Protein AF-A0A3E0NXL2-F1 (afdb_monomer)

Structure (mmCIF, N/CA/C/O backbone):
data_AF-A0A3E0NXL2-F1
#
_entry.id   AF-A0A3E0NXL2-F1
#
loop_
_atom_site.group_PDB
_atom_site.id
_atom_site.type_symbol
_atom_site.label_atom_id
_atom_site.label_alt_id
_atom_site.label_comp_id
_atom_site.label_asym_id
_atom_site.label_entity_id
_atom_site.label_seq_id
_atom_site.pdbx_PDB_ins_code
_atom_site.Cartn_x
_atom_site.Cartn_y
_atom_site.Cartn_z
_atom_site.occupancy
_atom_site.B_iso_or_equiv
_atom_site.auth_seq_id
_atom_site.auth_comp_id
_atom_site.auth_asym_id
_atom_site.auth_atom_id
_atom_site.pdbx_PDB_model_num
ATOM 1 N N . MET A 1 1 ? 82.720 -27.882 -56.395 1.00 47.16 1 MET A N 1
ATOM 2 C CA . MET A 1 1 ? 82.783 -26.402 -56.400 1.00 47.16 1 MET A CA 1
ATOM 3 C C . MET A 1 1 ? 81.680 -25.943 -57.341 1.00 47.16 1 MET A C 1
ATOM 5 O O . MET A 1 1 ? 81.809 -26.197 -58.524 1.00 47.16 1 MET A O 1
ATOM 9 N N . GLY A 1 2 ? 80.474 -25.608 -56.874 1.00 63.69 2 GLY A N 1
ATOM 10 C CA . GLY A 1 2 ? 80.127 -24.431 -56.056 1.00 63.69 2 GLY A CA 1
ATOM 11 C C . GLY A 1 2 ? 79.761 -23.316 -57.048 1.00 63.69 2 GLY A C 1
ATOM 12 O O . GLY A 1 2 ? 80.607 -22.963 -57.851 1.00 63.69 2 GLY A O 1
ATOM 13 N N . HIS A 1 3 ? 78.539 -22.800 -57.147 1.00 60.59 3 HIS A N 1
ATOM 14 C CA . HIS A 1 3 ? 77.676 -22.275 -56.093 1.00 60.59 3 HIS A CA 1
ATOM 15 C C . HIS A 1 3 ? 76.243 -22.136 -56.659 1.00 60.59 3 HIS A C 1
ATOM 17 O O . HIS A 1 3 ? 76.085 -21.779 -57.826 1.00 60.59 3 HIS A O 1
ATOM 23 N N . VAL A 1 4 ? 75.213 -22.423 -55.860 1.00 69.88 4 VAL A N 1
ATOM 24 C CA . VAL A 1 4 ? 73.806 -22.137 -56.197 1.00 69.88 4 VAL A CA 1
ATOM 25 C C . VAL A 1 4 ? 73.478 -20.767 -55.596 1.00 69.88 4 VAL A C 1
ATOM 27 O O . VAL A 1 4 ? 73.755 -20.585 -54.411 1.00 69.88 4 VAL A O 1
ATOM 30 N N . PRO A 1 5 ? 72.928 -19.797 -56.347 1.00 65.06 5 PRO A N 1
ATOM 31 C CA . PRO A 1 5 ? 72.492 -18.542 -55.752 1.00 65.06 5 PRO A CA 1
ATOM 32 C C . PRO A 1 5 ? 71.199 -18.769 -54.961 1.00 65.06 5 PRO A C 1
ATOM 34 O O . PRO A 1 5 ? 70.182 -19.191 -55.512 1.00 65.06 5 PRO A O 1
ATOM 37 N N . GLU A 1 6 ? 71.241 -18.489 -53.662 1.00 67.69 6 GLU A N 1
ATOM 38 C CA . GLU A 1 6 ? 70.044 -18.455 -52.826 1.00 67.69 6 GLU A CA 1
ATOM 39 C C . GLU A 1 6 ? 69.232 -17.189 -53.114 1.00 67.69 6 GLU A C 1
ATOM 41 O O . GLU A 1 6 ? 69.779 -16.092 -53.242 1.00 67.69 6 GLU A O 1
ATOM 46 N N . VAL A 1 7 ? 67.910 -17.336 -53.217 1.00 64.38 7 VAL A N 1
ATOM 47 C CA . VAL A 1 7 ? 66.980 -16.213 -53.363 1.00 64.38 7 VAL A CA 1
ATOM 48 C C . VAL A 1 7 ? 66.579 -15.739 -51.963 1.00 64.38 7 VAL A C 1
ATOM 50 O O . VAL A 1 7 ? 65.869 -16.472 -51.270 1.00 64.38 7 VAL A O 1
ATOM 53 N N . PRO A 1 8 ? 66.956 -14.524 -51.522 1.00 57.56 8 PRO A N 1
ATOM 54 C CA . PRO A 1 8 ? 66.453 -13.993 -50.267 1.00 57.56 8 PRO A CA 1
ATOM 55 C C . PRO A 1 8 ? 65.019 -13.504 -50.473 1.00 57.56 8 PRO A C 1
ATOM 57 O O . PRO A 1 8 ? 64.774 -12.394 -50.942 1.00 57.56 8 PRO A O 1
ATOM 60 N N . MET A 1 9 ? 64.047 -14.327 -50.093 1.00 60.84 9 MET A N 1
ATOM 61 C CA . MET A 1 9 ? 62.665 -13.882 -49.954 1.00 60.84 9 MET A CA 1
ATOM 62 C C . MET A 1 9 ? 62.477 -13.309 -48.541 1.00 60.84 9 MET A C 1
ATOM 64 O O . MET A 1 9 ? 61.867 -13.929 -47.673 1.00 60.84 9 MET A O 1
ATOM 68 N N . THR A 1 10 ? 63.026 -12.120 -48.270 1.00 57.41 10 THR A N 1
ATOM 69 C CA . THR A 1 10 ? 62.723 -11.400 -47.023 1.00 57.41 10 THR A CA 1
ATOM 70 C C . THR A 1 10 ? 61.358 -10.738 -47.160 1.00 57.41 10 THR A C 1
ATOM 72 O O . THR A 1 10 ? 61.204 -9.543 -47.411 1.00 57.41 10 THR A O 1
ATOM 75 N N . LEU A 1 11 ? 60.313 -11.549 -47.006 1.00 60.66 11 LEU A N 1
ATOM 76 C CA . LEU A 1 11 ? 58.952 -11.058 -46.901 1.00 60.66 11 LEU A CA 1
ATOM 77 C C . LEU A 1 11 ? 58.794 -10.430 -45.516 1.00 60.66 11 LEU A C 1
ATOM 79 O O . LEU A 1 11 ? 58.300 -11.051 -44.577 1.00 60.66 11 LEU A O 1
ATOM 83 N N . ASN A 1 12 ? 59.252 -9.187 -45.385 1.00 63.78 12 ASN A N 1
ATOM 84 C CA . ASN A 1 12 ? 59.063 -8.379 -44.193 1.00 63.78 12 ASN A CA 1
ATOM 85 C C . ASN A 1 12 ? 57.579 -7.988 -44.125 1.00 63.78 12 ASN A C 1
ATOM 87 O O . ASN A 1 12 ? 57.174 -6.869 -44.450 1.00 63.78 12 ASN A O 1
ATOM 91 N N . ARG A 1 13 ? 56.734 -8.965 -43.781 1.00 63.28 13 ARG A N 1
ATOM 92 C CA . ARG A 1 13 ? 55.317 -8.775 -43.497 1.00 63.28 13 ARG A CA 1
ATOM 93 C C . ARG A 1 13 ? 55.260 -7.907 -42.261 1.00 63.28 13 ARG A C 1
ATOM 95 O O . ARG A 1 13 ? 55.391 -8.438 -41.172 1.00 63.28 13 ARG A O 1
ATOM 102 N N . ARG A 1 14 ? 55.149 -6.589 -42.462 1.00 70.69 14 ARG A N 1
ATOM 103 C CA . ARG A 1 14 ? 55.174 -5.542 -41.431 1.00 70.69 14 ARG A CA 1
ATOM 104 C C . ARG A 1 14 ? 54.299 -5.975 -40.244 1.00 70.69 14 ARG A C 1
ATOM 106 O O . ARG A 1 14 ? 53.088 -5.743 -40.290 1.00 70.69 14 ARG A O 1
ATOM 113 N N . PRO A 1 15 ? 54.873 -6.601 -39.198 1.00 73.19 15 PRO A N 1
ATOM 114 C CA . PRO A 1 15 ? 54.081 -7.203 -38.125 1.00 73.19 15 PRO A CA 1
ATOM 115 C C . PRO A 1 15 ? 53.366 -6.104 -37.337 1.00 73.19 15 PRO A C 1
ATOM 117 O O . PRO A 1 15 ? 52.288 -6.311 -36.795 1.00 73.19 15 PRO A O 1
ATOM 120 N N . THR A 1 16 ? 53.919 -4.893 -37.392 1.00 79.56 16 THR A N 1
ATOM 121 C CA . THR A 1 16 ? 53.350 -3.648 -36.893 1.00 79.56 16 THR A CA 1
ATOM 122 C C . THR A 1 16 ? 51.996 -3.320 -37.519 1.00 79.56 16 THR A C 1
ATOM 124 O O . THR A 1 16 ? 51.101 -2.899 -36.803 1.00 79.56 16 THR A O 1
ATOM 127 N N . VAL A 1 17 ? 51.798 -3.533 -38.826 1.00 85.25 17 VAL A N 1
ATOM 128 C CA . VAL A 1 17 ? 50.508 -3.227 -39.475 1.00 85.25 17 VAL A CA 1
ATOM 129 C C . VAL A 1 17 ? 49.441 -4.218 -39.018 1.00 85.25 17 VAL A C 1
ATOM 131 O O . VAL A 1 17 ? 48.330 -3.812 -38.702 1.00 85.25 17 VAL A O 1
ATOM 134 N N . LEU A 1 18 ? 49.791 -5.503 -38.910 1.00 86.44 18 LEU A N 1
ATOM 135 C CA . LEU A 1 18 ? 48.882 -6.521 -38.378 1.00 86.44 18 LEU A CA 1
ATOM 136 C C . LEU A 1 18 ? 48.540 -6.257 -36.907 1.00 86.44 18 LEU A C 1
ATOM 138 O O . LEU A 1 18 ? 47.372 -6.324 -36.540 1.00 86.44 18 LEU A O 1
ATOM 142 N N . LEU A 1 19 ? 49.526 -5.881 -36.087 1.00 88.19 19 LEU A N 1
ATOM 143 C CA . LEU A 1 19 ? 49.298 -5.491 -34.694 1.00 88.19 19 LEU A CA 1
ATOM 144 C C . LEU A 1 19 ? 48.380 -4.273 -34.573 1.00 88.19 19 LEU A C 1
ATOM 146 O O . LEU A 1 19 ? 47.485 -4.279 -33.736 1.00 88.19 19 LEU A O 1
ATOM 150 N N . LEU A 1 20 ? 48.556 -3.256 -35.420 1.00 91.69 20 LEU A N 1
ATOM 151 C CA . LEU A 1 20 ? 47.693 -2.073 -35.427 1.00 91.69 20 LEU A CA 1
ATOM 152 C C . LEU A 1 20 ? 46.258 -2.407 -35.852 1.00 91.69 20 LEU A C 1
ATOM 154 O O . LEU A 1 20 ? 45.316 -1.898 -35.252 1.00 91.69 20 LEU A O 1
ATOM 158 N N . VAL A 1 21 ? 46.077 -3.289 -36.838 1.00 92.31 21 VAL A N 1
ATOM 159 C CA . VAL A 1 21 ? 44.746 -3.754 -37.264 1.00 92.31 21 VAL A CA 1
ATOM 160 C C . VAL A 1 21 ? 44.062 -4.555 -36.155 1.00 92.31 21 VAL A C 1
ATOM 162 O O . VAL A 1 21 ? 42.888 -4.325 -35.874 1.00 92.31 21 VAL A O 1
ATOM 165 N N . ILE A 1 22 ? 44.788 -5.454 -35.484 1.00 91.88 22 ILE A N 1
ATOM 166 C CA . ILE A 1 22 ? 44.262 -6.226 -34.347 1.00 91.88 22 ILE A CA 1
ATOM 167 C C . ILE A 1 22 ? 43.894 -5.288 -33.193 1.00 91.88 22 ILE A C 1
ATOM 169 O O . ILE A 1 22 ? 42.802 -5.402 -32.645 1.00 91.88 22 ILE A O 1
ATOM 173 N N . LEU A 1 23 ? 44.759 -4.326 -32.861 1.00 92.88 23 LEU A N 1
ATOM 174 C CA . LEU A 1 23 ? 44.492 -3.330 -31.824 1.00 92.88 23 LEU A CA 1
ATOM 175 C C . LEU A 1 23 ? 43.229 -2.520 -32.141 1.00 92.88 23 LEU A C 1
ATOM 177 O O . LEU A 1 23 ? 42.378 -2.344 -31.274 1.00 92.88 23 LEU A O 1
ATOM 181 N N . PHE A 1 24 ? 43.072 -2.077 -33.389 1.00 93.88 24 PHE A N 1
ATOM 182 C CA . PHE A 1 24 ? 41.886 -1.347 -33.828 1.00 93.88 24 PHE A CA 1
ATOM 183 C C . PHE A 1 24 ? 40.610 -2.195 -33.734 1.00 93.88 24 PHE A C 1
ATOM 185 O O . PHE A 1 24 ? 39.585 -1.700 -33.273 1.00 93.88 24 PHE A O 1
ATOM 192 N N . LEU A 1 25 ? 40.669 -3.480 -34.103 1.00 92.81 25 LEU A N 1
ATOM 193 C CA . LEU A 1 25 ? 39.542 -4.408 -33.963 1.00 92.81 25 LEU A CA 1
ATOM 194 C C . LEU A 1 25 ? 39.161 -4.647 -32.499 1.00 92.81 25 LEU A C 1
ATOM 196 O O . LEU A 1 25 ? 37.975 -4.656 -32.181 1.00 92.81 25 LEU A O 1
ATOM 200 N N . VAL A 1 26 ? 40.142 -4.802 -31.607 1.00 91.44 26 VAL A N 1
ATOM 201 C CA . VAL A 1 26 ? 39.908 -4.975 -30.163 1.00 91.44 26 VAL A CA 1
ATOM 202 C C . VAL A 1 26 ? 39.260 -3.727 -29.568 1.00 91.44 26 VAL A C 1
ATOM 204 O O . VAL A 1 26 ? 38.278 -3.834 -28.838 1.00 91.44 26 VAL A O 1
ATOM 207 N N . ILE A 1 27 ? 39.767 -2.544 -29.923 1.00 90.19 27 ILE A N 1
ATOM 208 C CA . ILE A 1 27 ? 39.190 -1.267 -29.496 1.00 90.19 27 ILE A CA 1
ATOM 209 C C . ILE A 1 27 ? 37.759 -1.137 -30.034 1.00 90.19 27 ILE A C 1
ATOM 211 O O . ILE A 1 27 ? 36.841 -0.888 -29.260 1.00 90.19 27 ILE A O 1
ATOM 215 N N . GLY A 1 28 ? 37.540 -1.375 -31.330 1.00 89.25 28 GLY A N 1
ATOM 216 C CA . GLY A 1 28 ? 36.212 -1.334 -31.944 1.00 89.25 28 GLY A CA 1
ATOM 217 C C . GLY A 1 28 ? 35.220 -2.286 -31.274 1.00 89.25 28 GLY A C 1
ATOM 218 O O . GLY A 1 28 ? 34.112 -1.876 -30.939 1.00 89.25 28 GLY A O 1
ATOM 219 N N . ALA A 1 29 ? 35.628 -3.527 -30.997 1.00 83.50 29 ALA A N 1
ATOM 220 C CA . ALA A 1 29 ? 34.808 -4.503 -30.284 1.00 83.50 29 ALA A CA 1
ATOM 221 C C . ALA A 1 29 ? 34.465 -4.044 -28.855 1.00 83.50 29 ALA A C 1
ATOM 223 O O . ALA A 1 29 ? 33.309 -4.151 -28.449 1.00 83.50 29 ALA A O 1
ATOM 224 N N . ALA A 1 30 ? 35.427 -3.469 -28.124 1.00 80.12 30 ALA A N 1
ATOM 225 C CA . ALA A 1 30 ? 35.200 -2.914 -26.789 1.00 80.12 30 ALA A CA 1
ATOM 226 C C . ALA A 1 30 ? 34.209 -1.731 -26.807 1.00 80.12 30 ALA A C 1
ATOM 228 O O . ALA A 1 30 ? 33.322 -1.636 -25.956 1.00 80.12 30 ALA A O 1
ATOM 229 N N . PHE A 1 31 ? 34.297 -0.855 -27.812 1.00 80.56 31 PHE A N 1
ATOM 230 C CA . PHE A 1 31 ? 33.320 0.220 -28.006 1.00 80.56 31 PHE A CA 1
ATOM 231 C C . PHE A 1 31 ? 31.924 -0.328 -28.336 1.00 80.56 31 PHE A C 1
ATOM 233 O O . PHE A 1 31 ? 30.940 0.159 -27.783 1.00 80.56 31 PHE A O 1
ATOM 240 N N . LEU A 1 32 ? 31.821 -1.372 -29.167 1.00 72.06 32 LEU A N 1
ATOM 241 C CA . LEU A 1 32 ? 30.544 -2.027 -29.475 1.00 72.06 32 LEU A CA 1
ATOM 242 C C . LEU A 1 32 ? 29.899 -2.658 -28.231 1.00 72.06 32 LEU A C 1
ATOM 244 O O . LEU A 1 32 ? 28.684 -2.562 -28.072 1.00 72.06 32 LEU A O 1
ATOM 248 N N . THR A 1 33 ? 30.686 -3.244 -27.322 1.00 68.62 33 THR A N 1
ATOM 249 C CA . THR A 1 33 ? 30.165 -3.771 -26.047 1.00 68.62 33 THR A CA 1
ATOM 250 C C . THR A 1 33 ? 29.663 -2.671 -25.110 1.00 68.62 33 THR A C 1
ATOM 252 O O . THR A 1 33 ? 28.707 -2.886 -24.368 1.00 68.62 33 THR A O 1
ATOM 255 N N . GLN A 1 34 ? 30.245 -1.471 -25.190 1.00 65.50 34 GLN A N 1
ATOM 256 C CA . GLN A 1 34 ? 29.893 -0.330 -24.343 1.00 65.50 34 GLN A CA 1
ATOM 257 C C . GLN A 1 34 ? 28.610 0.394 -24.791 1.00 65.50 34 GLN A C 1
ATOM 259 O O . GLN A 1 34 ? 28.043 1.155 -24.015 1.00 65.50 34 GLN A O 1
ATOM 264 N N . LEU A 1 35 ? 28.115 0.162 -26.014 1.00 58.91 35 LEU A N 1
ATOM 265 C CA . LEU A 1 35 ? 26.841 0.731 -26.491 1.00 58.91 35 LEU A CA 1
ATOM 266 C C . LEU A 1 35 ? 25.603 -0.033 -25.980 1.00 58.91 35 LEU A C 1
ATOM 268 O O . LEU A 1 35 ? 24.479 0.451 -26.111 1.00 58.91 35 LEU A O 1
ATOM 272 N N . ILE A 1 36 ? 25.791 -1.220 -25.401 1.00 57.97 36 ILE A N 1
ATOM 273 C CA . ILE A 1 36 ? 24.701 -2.122 -25.014 1.00 57.97 36 ILE A CA 1
ATOM 274 C C . ILE A 1 36 ? 24.043 -1.794 -23.650 1.00 57.97 36 ILE A C 1
ATOM 276 O O . ILE A 1 36 ? 22.834 -2.020 -23.539 1.00 57.97 36 ILE A O 1
ATOM 280 N N . PRO A 1 37 ? 24.685 -1.199 -22.618 1.00 64.31 37 PRO A N 1
ATOM 281 C CA . PRO A 1 37 ? 24.061 -1.058 -21.305 1.00 64.31 37 PRO A CA 1
ATOM 282 C C . PRO A 1 37 ? 23.166 0.188 -21.195 1.00 64.31 37 PRO A C 1
ATOM 284 O O . PRO A 1 37 ? 22.990 0.719 -20.107 1.00 64.31 37 PRO A O 1
ATOM 287 N N . TYR A 1 38 ? 22.583 0.680 -22.293 1.00 54.34 38 TYR A N 1
ATOM 288 C CA . TYR A 1 38 ? 21.679 1.838 -22.234 1.00 54.34 38 TYR A CA 1
ATOM 289 C C . TYR A 1 38 ? 20.200 1.466 -22.099 1.00 54.34 38 TYR A C 1
ATOM 291 O O . TYR A 1 38 ? 19.372 2.329 -21.825 1.00 54.34 38 TYR A O 1
ATOM 299 N N . ARG A 1 39 ? 19.840 0.188 -22.284 1.00 54.12 39 ARG A N 1
ATOM 300 C CA . ARG A 1 39 ? 18.428 -0.234 -22.246 1.00 54.12 39 ARG A CA 1
ATOM 301 C C . ARG A 1 39 ? 17.989 -0.911 -20.953 1.00 54.12 39 ARG A C 1
ATOM 303 O O . ARG A 1 39 ? 16.800 -0.914 -20.677 1.00 54.12 39 ARG A O 1
ATOM 310 N N . GLN A 1 40 ? 18.909 -1.422 -20.136 1.00 52.72 40 GLN A N 1
ATOM 311 C CA . GLN A 1 40 ? 18.534 -2.134 -18.904 1.00 52.72 40 GLN A CA 1
ATOM 312 C C . GLN A 1 40 ? 18.255 -1.212 -17.705 1.00 52.72 40 GLN A C 1
ATOM 314 O O . GLN A 1 40 ? 17.678 -1.655 -16.722 1.00 52.72 40 GLN A O 1
ATOM 319 N N . ILE A 1 41 ? 18.599 0.076 -17.789 1.00 53.06 41 ILE A N 1
ATOM 320 C CA . ILE A 1 41 ? 18.397 1.033 -16.686 1.00 53.06 41 ILE A CA 1
ATOM 321 C C . ILE A 1 41 ? 16.981 1.642 -16.698 1.00 53.06 41 ILE A C 1
ATOM 323 O O . ILE A 1 41 ? 16.484 2.063 -15.661 1.00 53.06 41 ILE A O 1
ATOM 327 N N . ILE A 1 42 ? 16.284 1.639 -17.841 1.00 54.91 42 ILE A N 1
ATOM 328 C CA . ILE A 1 42 ? 14.950 2.259 -17.958 1.00 54.91 42 ILE A CA 1
ATOM 329 C C . ILE A 1 42 ? 13.831 1.308 -17.496 1.00 54.91 42 ILE A C 1
ATOM 331 O O . ILE A 1 42 ? 12.825 1.761 -16.955 1.00 54.91 42 ILE A O 1
ATOM 335 N N . GLU A 1 43 ? 14.017 -0.008 -17.632 1.00 53.25 43 GLU A N 1
ATOM 336 C CA . GLU A 1 43 ? 13.036 -1.008 -17.180 1.00 53.25 43 GLU A CA 1
ATOM 337 C C . GLU A 1 43 ? 13.044 -1.205 -15.647 1.00 53.25 43 GLU A C 1
ATOM 339 O O . GLU A 1 43 ? 12.058 -1.672 -15.081 1.00 53.25 43 GLU A O 1
ATOM 344 N N . SER A 1 44 ? 14.129 -0.815 -14.960 1.00 53.38 44 SER A N 1
ATOM 345 C CA . SER A 1 44 ? 14.257 -0.970 -13.502 1.00 53.38 44 SER A CA 1
ATOM 346 C C . SER A 1 44 ? 13.465 0.073 -12.710 1.00 53.38 44 SER A C 1
ATOM 348 O O . SER A 1 44 ? 13.069 -0.201 -11.582 1.00 53.38 44 SER A O 1
ATOM 350 N N . ASN A 1 45 ? 13.195 1.249 -13.284 1.00 59.66 45 ASN A N 1
ATOM 351 C CA . ASN A 1 45 ? 12.525 2.328 -12.552 1.00 59.66 45 ASN A CA 1
ATOM 352 C C . ASN A 1 45 ? 11.036 2.057 -12.343 1.00 59.66 45 ASN A C 1
ATOM 354 O O . ASN A 1 45 ? 10.506 2.408 -11.302 1.00 59.66 45 ASN A O 1
ATOM 358 N N . ARG A 1 46 ? 10.366 1.380 -13.283 1.00 61.28 46 ARG A N 1
ATOM 359 C CA . ARG A 1 46 ? 8.929 1.090 -13.149 1.00 61.28 46 ARG A CA 1
ATOM 360 C C . ARG A 1 46 ? 8.620 0.112 -12.023 1.00 61.28 46 ARG A C 1
ATOM 362 O O . ARG A 1 46 ? 7.581 0.234 -11.392 1.00 61.28 46 ARG A O 1
ATOM 369 N N . GLN A 1 47 ? 9.501 -0.860 -11.791 1.00 63.66 47 GLN A N 1
ATOM 370 C CA . GLN A 1 47 ? 9.319 -1.826 -10.705 1.00 63.66 47 GLN A CA 1
ATOM 371 C C . GLN A 1 47 ? 9.566 -1.172 -9.346 1.00 63.66 47 GLN A C 1
ATOM 373 O O . GLN A 1 47 ? 8.833 -1.444 -8.404 1.00 63.66 47 GLN A O 1
ATOM 378 N N . VAL A 1 48 ? 10.552 -0.273 -9.269 1.00 74.88 48 VAL A N 1
ATOM 379 C CA . VAL A 1 48 ? 10.828 0.510 -8.059 1.00 74.88 48 VAL A CA 1
ATOM 380 C C . VAL A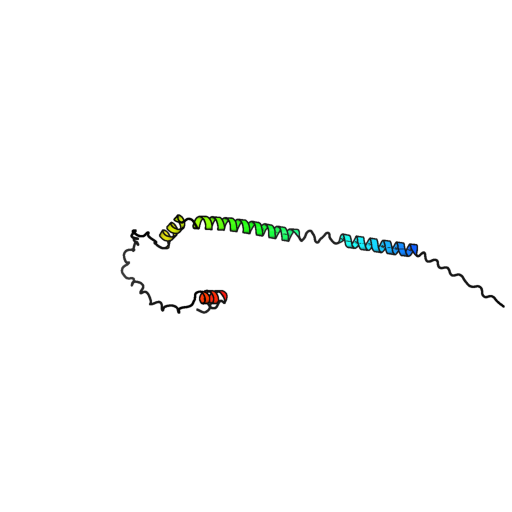 1 48 ? 9.687 1.487 -7.775 1.00 74.88 48 VAL A C 1
ATOM 382 O O . VAL A 1 48 ? 9.163 1.488 -6.674 1.00 74.88 48 VAL A O 1
ATOM 385 N N . GLU A 1 49 ? 9.228 2.236 -8.778 1.00 75.81 49 GLU A N 1
ATOM 386 C CA . GLU A 1 49 ? 8.130 3.201 -8.636 1.00 75.81 49 GLU A CA 1
ATOM 387 C C . GLU A 1 49 ? 6.808 2.518 -8.244 1.00 75.81 49 GLU A C 1
ATOM 389 O O . GLU A 1 49 ? 6.084 3.015 -7.385 1.00 75.81 49 GLU A O 1
ATOM 394 N N . ALA A 1 50 ? 6.505 1.348 -8.819 1.00 78.25 50 ALA A N 1
ATOM 395 C CA . ALA A 1 50 ? 5.331 0.566 -8.434 1.00 78.25 50 ALA A CA 1
ATOM 396 C C . ALA A 1 50 ? 5.430 0.036 -6.992 1.00 78.25 50 ALA A C 1
ATOM 398 O O . ALA A 1 50 ? 4.457 0.129 -6.249 1.00 78.25 50 ALA A O 1
ATOM 399 N N . ALA A 1 51 ? 6.597 -0.476 -6.588 1.00 79.81 51 ALA A N 1
ATOM 400 C CA . ALA A 1 51 ? 6.815 -0.979 -5.233 1.00 79.81 51 ALA A CA 1
ATOM 401 C C . ALA A 1 51 ? 6.790 0.142 -4.179 1.00 79.81 51 ALA A C 1
ATOM 403 O O . ALA A 1 51 ? 6.256 -0.048 -3.091 1.00 79.81 51 ALA A O 1
ATOM 404 N N . GLU A 1 52 ? 7.327 1.322 -4.498 1.00 86.19 52 GLU A N 1
ATOM 405 C CA . GLU A 1 52 ? 7.262 2.505 -3.632 1.00 86.19 52 GLU A CA 1
ATOM 406 C C . GLU A 1 52 ? 5.822 3.010 -3.470 1.00 86.19 52 GLU A C 1
ATOM 408 O O . GLU A 1 52 ? 5.413 3.356 -2.362 1.00 86.19 52 GLU A O 1
ATOM 413 N N . ALA A 1 53 ? 5.031 3.012 -4.549 1.00 88.81 53 ALA 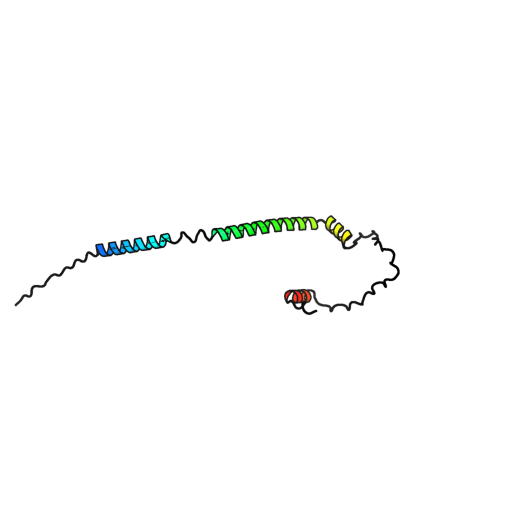A N 1
ATOM 414 C CA . ALA A 1 53 ? 3.619 3.383 -4.491 1.00 88.81 53 ALA A CA 1
ATOM 415 C C . ALA A 1 53 ? 2.793 2.397 -3.646 1.00 88.81 53 ALA A C 1
ATOM 417 O O . ALA A 1 53 ? 1.929 2.820 -2.877 1.00 88.81 53 ALA A O 1
ATOM 418 N N . GLU A 1 54 ? 3.069 1.097 -3.766 1.00 87.94 54 GLU A N 1
ATOM 419 C CA . GLU A 1 54 ? 2.428 0.057 -2.956 1.00 87.94 54 GLU A CA 1
ATOM 420 C C . GLU A 1 54 ? 2.804 0.193 -1.475 1.00 87.94 54 GLU A C 1
ATOM 422 O O . GLU A 1 54 ? 1.923 0.184 -0.618 1.00 87.94 54 GLU A O 1
ATOM 427 N N . LEU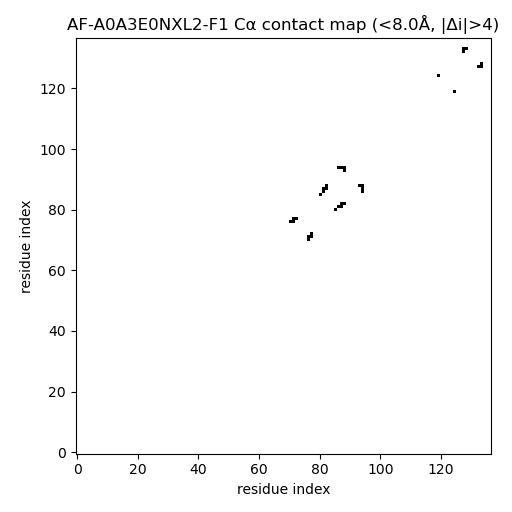 A 1 55 ? 4.084 0.419 -1.170 1.00 91.31 55 LEU A N 1
ATOM 428 C CA . LEU A 1 55 ? 4.547 0.649 0.198 1.00 91.31 55 LEU A CA 1
ATOM 429 C C . LEU A 1 55 ? 3.855 1.860 0.836 1.00 91.31 55 LEU A C 1
ATOM 431 O O . LEU A 1 55 ? 3.338 1.750 1.943 1.00 91.31 55 LEU A O 1
ATOM 435 N N . ALA A 1 56 ? 3.787 2.986 0.123 1.00 93.44 56 ALA A N 1
A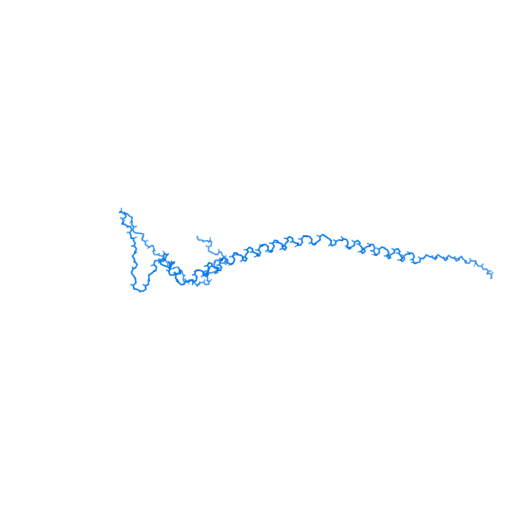TOM 436 C CA . ALA A 1 56 ? 3.136 4.194 0.625 1.00 93.44 56 ALA A CA 1
ATOM 437 C C . ALA A 1 56 ? 1.634 3.983 0.894 1.00 93.44 56 ALA A C 1
ATOM 439 O O . ALA A 1 56 ? 1.100 4.510 1.870 1.00 93.44 56 ALA A O 1
ATOM 440 N N . ALA A 1 57 ? 0.949 3.205 0.049 1.00 94.12 57 ALA A N 1
ATOM 441 C CA . ALA A 1 57 ? -0.453 2.859 0.263 1.00 94.12 57 ALA A CA 1
ATOM 442 C C . ALA A 1 57 ? -0.641 1.984 1.514 1.00 94.12 57 ALA A C 1
ATOM 444 O O . ALA A 1 57 ? -1.527 2.258 2.323 1.00 94.12 57 ALA A O 1
ATOM 445 N N . LEU A 1 58 ? 0.216 0.975 1.697 1.00 93.25 58 LEU A N 1
ATOM 446 C CA . LEU A 1 58 ? 0.177 0.086 2.860 1.00 93.25 58 LEU A CA 1
ATOM 447 C C . LEU A 1 58 ? 0.509 0.819 4.165 1.00 93.25 58 LEU A C 1
ATOM 449 O O . LEU A 1 58 ? -0.124 0.562 5.185 1.00 93.25 58 LEU A O 1
ATOM 453 N N . GLU A 1 59 ? 1.485 1.727 4.155 1.00 93.94 59 GLU A N 1
ATOM 454 C CA . GLU A 1 59 ? 1.836 2.536 5.329 1.00 93.94 59 GLU A CA 1
ATOM 455 C C . GLU A 1 59 ? 0.673 3.432 5.769 1.00 93.94 59 GLU A C 1
ATOM 457 O O . GLU A 1 59 ? 0.398 3.551 6.964 1.00 93.94 59 GLU A O 1
ATOM 462 N N . GLU A 1 60 ? -0.046 4.022 4.813 1.00 94.75 60 GLU A N 1
ATOM 463 C CA . GLU A 1 60 ? -1.221 4.840 5.108 1.00 94.75 60 GLU A CA 1
ATOM 464 C C . GLU A 1 60 ? -2.376 4.005 5.676 1.00 94.75 60 GLU A C 1
ATOM 466 O O . GLU A 1 60 ? -2.997 4.408 6.659 1.00 94.75 60 GLU A O 1
ATOM 471 N N . GLU A 1 61 ? -2.642 2.826 5.109 1.00 93.31 61 GLU A N 1
ATOM 472 C CA . GLU A 1 61 ? -3.652 1.903 5.638 1.00 93.31 61 GLU A CA 1
ATOM 473 C C . GLU A 1 61 ? -3.311 1.458 7.064 1.00 93.31 61 GLU A C 1
ATOM 475 O O . GLU A 1 61 ? -4.165 1.484 7.950 1.00 93.31 61 GLU A O 1
ATOM 480 N N . ASN A 1 62 ? -2.045 1.122 7.313 1.00 93.44 62 ASN A N 1
ATOM 481 C CA . ASN A 1 62 ? -1.583 0.714 8.633 1.00 93.44 62 ASN A CA 1
ATOM 482 C C . ASN A 1 62 ? -1.753 1.844 9.657 1.00 93.44 62 ASN A C 1
ATOM 484 O O . ASN A 1 62 ? -2.302 1.629 10.732 1.00 93.44 62 ASN A O 1
ATOM 488 N N . ARG A 1 63 ? -1.403 3.081 9.288 1.00 93.44 63 ARG A N 1
ATOM 489 C CA . ARG A 1 63 ? -1.601 4.265 10.138 1.00 93.44 63 ARG A CA 1
ATOM 490 C C . ARG A 1 63 ? -3.071 4.488 10.505 1.00 93.44 63 ARG A C 1
ATOM 492 O O . ARG A 1 63 ? -3.365 4.894 11.629 1.00 93.44 63 ARG A O 1
ATOM 499 N N . LEU A 1 64 ? -3.990 4.262 9.565 1.00 92.19 64 LEU A N 1
ATOM 500 C CA . LEU A 1 64 ? -5.429 4.363 9.824 1.00 92.19 64 LEU A CA 1
ATOM 501 C C . LEU A 1 64 ? -5.899 3.257 10.774 1.00 92.19 64 LEU A C 1
ATOM 503 O O . LEU A 1 64 ? -6.581 3.548 11.753 1.00 92.19 64 LEU A O 1
ATOM 507 N N . LEU A 1 65 ? -5.479 2.015 10.534 1.00 90.19 65 LEU A N 1
ATOM 508 C CA . LEU A 1 65 ? -5.817 0.879 11.391 1.00 90.19 65 LEU A CA 1
ATOM 509 C C . LEU A 1 65 ? -5.249 1.035 12.807 1.00 90.19 65 LEU A C 1
ATOM 511 O O . LEU A 1 65 ? -5.948 0.755 13.775 1.00 90.19 65 LEU A O 1
ATOM 515 N N . GLU A 1 66 ? -4.018 1.522 12.956 1.00 86.44 66 GLU A N 1
ATOM 516 C CA . GLU A 1 66 ? -3.426 1.831 14.261 1.00 86.44 66 GLU A CA 1
ATOM 517 C C . GLU A 1 66 ? -4.219 2.914 15.002 1.00 86.44 66 GLU A C 1
ATOM 519 O O . GLU A 1 66 ? -4.414 2.813 16.214 1.00 86.44 66 GLU A O 1
ATOM 524 N N . ALA A 1 67 ? -4.717 3.931 14.292 1.00 84.56 67 ALA A N 1
ATOM 525 C CA . ALA A 1 67 ? -5.571 4.957 14.883 1.00 84.56 67 ALA A CA 1
ATOM 526 C C . ALA A 1 67 ? -6.926 4.388 15.340 1.00 84.56 67 ALA A C 1
ATOM 528 O O . ALA A 1 67 ? -7.394 4.730 16.428 1.00 84.56 67 ALA A O 1
ATOM 529 N N . ASP A 1 68 ? -7.524 3.493 14.551 1.00 79.75 68 ASP A N 1
ATOM 530 C CA . ASP A 1 68 ? -8.764 2.799 14.909 1.00 79.75 68 ASP A CA 1
ATOM 531 C C . ASP A 1 68 ? -8.561 1.884 16.123 1.00 79.75 68 ASP A C 1
ATOM 533 O O . ASP A 1 68 ? -9.367 1.896 17.056 1.00 79.75 68 ASP A O 1
ATOM 537 N N . VAL A 1 69 ? -7.455 1.133 16.162 1.00 79.38 69 VAL A N 1
ATOM 538 C CA . VAL A 1 69 ? -7.074 0.305 17.314 1.00 79.38 69 VAL A CA 1
ATOM 539 C C . VAL A 1 69 ? -6.884 1.175 18.553 1.00 79.38 69 VAL A C 1
ATOM 541 O O . VAL A 1 69 ? -7.472 0.883 19.590 1.00 79.38 69 VAL A O 1
ATOM 544 N N . ALA A 1 70 ? -6.146 2.281 18.449 1.00 73.50 70 ALA A N 1
ATOM 545 C CA . ALA A 1 70 ? -5.948 3.201 19.565 1.00 73.50 70 ALA A CA 1
ATOM 546 C C . ALA A 1 70 ? -7.268 3.821 20.062 1.00 73.50 70 ALA A C 1
ATOM 548 O O . ALA A 1 70 ? -7.443 4.031 21.263 1.00 73.50 70 ALA A O 1
ATOM 549 N N . ALA A 1 71 ? -8.221 4.090 19.164 1.00 68.00 71 ALA A N 1
ATOM 550 C CA . ALA A 1 71 ? -9.557 4.548 19.540 1.00 68.00 71 ALA A CA 1
ATOM 551 C C . ALA A 1 71 ? -10.343 3.460 20.298 1.00 68.00 71 ALA A C 1
ATOM 553 O O . ALA A 1 71 ? -10.992 3.748 21.311 1.00 68.00 71 ALA A O 1
ATOM 554 N N . LEU A 1 72 ? -10.238 2.207 19.846 1.00 65.25 72 LEU A N 1
ATOM 555 C CA . LEU A 1 72 ? -10.882 1.033 20.442 1.00 65.25 72 LEU A CA 1
ATOM 556 C C . LEU A 1 72 ? -10.233 0.575 21.759 1.00 65.25 72 LEU A C 1
ATOM 558 O O . LEU A 1 72 ? -10.895 -0.082 22.558 1.00 65.25 72 LEU A O 1
ATOM 562 N N . GLU A 1 73 ? -8.973 0.928 22.020 1.00 60.81 73 GLU A N 1
ATOM 563 C CA . GLU A 1 73 ? -8.269 0.616 23.274 1.00 60.81 73 GLU A CA 1
ATOM 564 C C . GLU A 1 73 ? -8.703 1.494 24.458 1.00 60.81 73 GLU A C 1
ATOM 566 O O . GLU A 1 73 ? -8.326 1.232 25.605 1.00 60.81 73 GLU A O 1
ATOM 571 N N . THR A 1 74 ? -9.518 2.529 24.228 1.00 65.56 74 THR A N 1
ATOM 572 C CA . THR A 1 74 ? -10.014 3.352 25.333 1.00 65.56 74 THR A CA 1
ATOM 573 C C . THR A 1 74 ? -11.058 2.581 26.164 1.00 65.56 74 THR A C 1
ATOM 575 O O . THR A 1 74 ? -12.026 2.048 25.614 1.00 65.56 74 THR A O 1
ATOM 578 N N . PRO A 1 75 ? -10.920 2.519 27.507 1.00 65.25 75 PRO A N 1
ATOM 579 C CA . PRO A 1 75 ? -11.819 1.737 28.365 1.00 65.25 75 PRO A CA 1
ATOM 580 C C . PRO A 1 75 ? -13.294 2.133 28.234 1.00 65.25 75 PRO A C 1
ATOM 582 O O . PRO A 1 75 ? -14.179 1.293 28.378 1.00 65.25 75 PRO A O 1
ATOM 585 N N . GLU A 1 76 ? -13.556 3.410 27.948 1.00 69.31 76 GLU A N 1
ATOM 586 C CA . GLU A 1 76 ? -14.907 3.944 27.776 1.00 69.31 76 GLU A CA 1
ATOM 587 C C . GLU A 1 76 ? -15.587 3.414 26.509 1.00 69.31 76 GLU A C 1
ATOM 589 O O . GLU A 1 76 ? -16.786 3.131 26.537 1.00 69.31 76 GLU A O 1
ATOM 594 N N . GLU A 1 77 ? -14.835 3.223 25.422 1.00 66.75 77 GLU A N 1
ATOM 595 C CA . GLU A 1 77 ? -15.376 2.740 24.151 1.00 66.75 77 GLU A CA 1
ATOM 596 C C . GLU A 1 77 ? -15.652 1.234 24.196 1.00 66.75 77 GLU A C 1
ATOM 598 O O . GLU A 1 77 ? -16.691 0.771 23.719 1.00 66.75 77 GLU A O 1
ATOM 603 N N . VAL A 1 78 ? -14.790 0.476 24.882 1.00 72.06 78 VAL A N 1
ATOM 604 C CA . VAL A 1 78 ? -15.043 -0.934 25.208 1.00 72.06 78 VAL A CA 1
ATOM 605 C C . VAL A 1 78 ? -16.278 -1.070 26.101 1.00 72.06 78 VAL A C 1
ATOM 607 O O . VAL A 1 78 ? -17.128 -1.924 25.845 1.00 72.06 78 VAL A O 1
ATOM 610 N N . GLU A 1 79 ? -16.432 -0.214 27.119 1.00 72.00 79 GLU A N 1
ATOM 611 C CA . GLU A 1 79 ? -17.620 -0.211 27.983 1.00 72.00 79 GLU A CA 1
ATOM 612 C C . GLU A 1 79 ? -18.890 0.159 27.198 1.00 72.00 79 GLU A C 1
ATOM 614 O O . GLU A 1 79 ? -19.947 -0.440 27.414 1.00 72.00 79 GLU A O 1
ATOM 619 N N . ARG A 1 80 ? -18.799 1.105 26.253 1.00 74.38 80 ARG A N 1
ATOM 620 C CA . ARG A 1 80 ? -19.904 1.493 25.364 1.00 74.38 80 ARG A CA 1
ATOM 621 C C . ARG A 1 80 ? -20.316 0.342 24.446 1.00 74.38 80 ARG A C 1
ATOM 623 O O . ARG A 1 80 ? -21.499 0.008 24.401 1.00 74.38 80 ARG A O 1
ATOM 630 N N . LEU A 1 81 ? -19.361 -0.306 23.778 1.00 76.06 81 LEU A N 1
ATOM 631 C CA . LEU A 1 81 ? -19.600 -1.474 22.922 1.00 76.06 81 LEU A CA 1
ATOM 632 C C . LEU A 1 81 ? -20.147 -2.668 23.712 1.00 76.06 81 LEU A C 1
ATOM 634 O O . LEU A 1 81 ? -21.057 -3.346 23.235 1.00 76.06 81 LEU A O 1
ATOM 638 N N . ALA A 1 82 ? -19.649 -2.909 24.926 1.00 80.38 82 ALA A N 1
ATOM 639 C CA . ALA A 1 82 ? -20.170 -3.950 25.806 1.00 80.38 82 ALA A CA 1
ATOM 640 C C . ALA A 1 82 ? -21.616 -3.654 26.244 1.00 80.38 82 ALA A C 1
ATOM 642 O O . ALA A 1 82 ? -22.454 -4.557 26.248 1.00 80.38 82 ALA A O 1
ATOM 643 N N . ARG A 1 83 ? -21.948 -2.392 26.548 1.00 78.50 83 ARG A N 1
ATOM 644 C CA . ARG A 1 83 ? -23.326 -1.973 26.852 1.00 78.50 83 ARG A CA 1
ATOM 645 C C . ARG A 1 83 ? -24.259 -2.126 25.649 1.00 78.50 83 ARG A C 1
ATOM 647 O O . ARG A 1 83 ? -25.341 -2.683 25.799 1.00 78.50 83 ARG A O 1
ATOM 654 N N . GLU A 1 84 ? -23.844 -1.670 24.468 1.00 76.88 84 GLU A N 1
ATOM 655 C CA . GLU A 1 84 ? -24.684 -1.667 23.261 1.00 76.88 84 GLU A CA 1
ATOM 656 C C . GLU A 1 84 ? -24.860 -3.053 22.636 1.00 76.88 84 GLU A C 1
ATOM 658 O O . GLU A 1 84 ? -25.975 -3.426 22.279 1.00 76.88 84 GLU A O 1
ATOM 663 N N . LYS A 1 85 ? -23.774 -3.821 22.485 1.00 76.88 85 LYS A N 1
ATOM 664 C CA . LYS A 1 85 ? -23.808 -5.108 21.772 1.00 76.88 85 LYS A CA 1
ATOM 665 C C . LYS A 1 85 ? -24.034 -6.308 22.680 1.00 76.88 85 LYS A C 1
ATOM 667 O O . LYS A 1 85 ? -24.590 -7.301 22.224 1.00 76.88 85 LYS A O 1
ATOM 672 N N . LEU A 1 86 ? -23.579 -6.243 23.931 1.00 78.75 86 LEU A N 1
ATOM 673 C CA . LEU A 1 86 ? -23.605 -7.381 24.856 1.00 78.75 86 LEU A CA 1
ATOM 674 C C . LEU A 1 86 ? -24.592 -7.184 26.015 1.00 78.75 86 LEU A C 1
ATOM 676 O O . LEU A 1 86 ? -24.729 -8.079 26.844 1.00 78.75 86 LEU A O 1
ATOM 680 N N . GLY A 1 87 ? -25.271 -6.031 26.097 1.00 75.44 87 GLY A N 1
ATOM 681 C CA . GLY A 1 87 ? -26.185 -5.718 27.201 1.00 75.44 87 GLY A CA 1
ATOM 682 C C . GLY A 1 87 ? -25.493 -5.693 28.568 1.00 75.44 87 GLY A C 1
ATOM 683 O O . GLY A 1 87 ? -26.130 -5.954 29.588 1.00 75.44 87 GLY A O 1
ATOM 684 N N . TYR A 1 88 ? -24.181 -5.439 28.595 1.00 77.62 88 TYR A N 1
ATOM 685 C CA . TYR A 1 88 ? -23.371 -5.499 29.807 1.00 77.62 88 TYR A CA 1
ATOM 686 C C . TYR A 1 88 ? -23.742 -4.358 30.766 1.00 77.62 88 TYR A C 1
ATOM 688 O O . TYR A 1 88 ? -23.804 -3.205 30.354 1.00 77.62 88 TYR A O 1
ATOM 696 N N . ALA A 1 89 ? -23.963 -4.656 32.046 1.00 73.56 89 ALA A N 1
ATOM 697 C CA . ALA A 1 89 ? -24.276 -3.672 33.087 1.00 73.56 89 ALA A CA 1
ATOM 698 C C . ALA A 1 89 ? -23.230 -3.737 34.207 1.00 73.56 89 ALA A C 1
ATOM 700 O O . ALA A 1 89 ? -22.657 -4.800 34.463 1.00 73.56 89 ALA A O 1
ATOM 701 N N . ARG A 1 90 ? -22.956 -2.615 34.885 1.00 73.19 90 ARG A N 1
ATOM 702 C CA . ARG A 1 90 ? -21.973 -2.615 35.981 1.00 73.19 90 ARG A CA 1
ATOM 703 C C . ARG A 1 90 ? -22.497 -3.389 37.197 1.00 73.19 90 ARG A C 1
ATOM 705 O O . ARG A 1 90 ? -23.711 -3.495 37.382 1.00 73.19 90 ARG A O 1
ATOM 712 N N . PRO A 1 91 ? -21.611 -3.881 38.084 1.00 71.75 91 PRO A N 1
ATOM 713 C CA . PRO A 1 91 ? -22.030 -4.460 39.357 1.00 71.75 91 PRO A CA 1
ATOM 714 C C . PRO A 1 91 ? -22.897 -3.463 40.149 1.00 71.75 91 PRO A C 1
ATOM 716 O O . PRO A 1 91 ? -22.405 -2.425 40.585 1.00 71.75 91 PRO A O 1
ATOM 719 N N . GLY A 1 92 ? -24.189 -3.770 40.313 1.00 74.94 92 GLY A N 1
ATOM 720 C CA . GLY A 1 92 ? -25.177 -2.905 40.979 1.00 74.94 92 GLY A CA 1
ATOM 721 C C . GLY A 1 92 ? -26.199 -2.228 40.052 1.00 74.94 92 GLY A C 1
A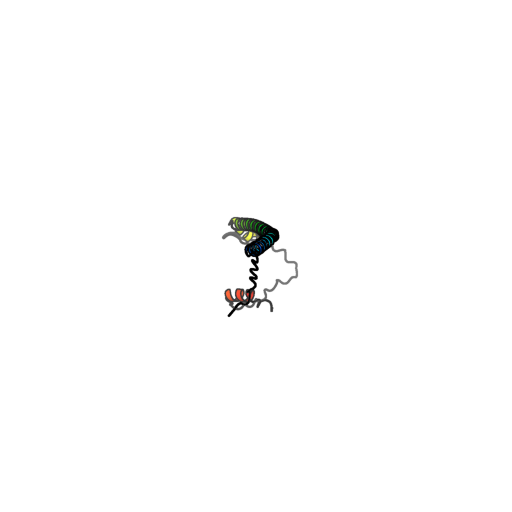TOM 722 O O . GLY A 1 92 ? -27.161 -1.647 40.549 1.00 74.94 92 GLY A O 1
ATOM 723 N N . GLU A 1 93 ? -26.047 -2.330 38.731 1.00 73.38 93 GLU A N 1
ATOM 724 C CA . GLU A 1 93 ? -27.027 -1.862 37.741 1.00 73.38 93 GLU A CA 1
ATOM 725 C C . GLU A 1 93 ? -27.948 -3.017 37.296 1.00 73.38 93 GLU A C 1
ATOM 727 O O . GLU A 1 93 ? -27.527 -4.169 37.212 1.00 73.38 93 GLU A O 1
ATOM 732 N N . THR A 1 94 ? -29.228 -2.730 37.024 1.00 71.38 94 THR A N 1
ATOM 733 C CA . THR A 1 94 ? -30.208 -3.722 36.534 1.00 71.38 94 THR A CA 1
ATOM 734 C C . THR A 1 94 ? -30.533 -3.437 35.069 1.00 71.38 94 THR A C 1
ATOM 736 O O . THR A 1 94 ? -31.136 -2.408 34.766 1.00 71.38 94 THR A O 1
ATOM 739 N N . ALA A 1 95 ? -30.134 -4.331 34.161 1.00 70.00 95 ALA A N 1
ATOM 740 C CA . ALA A 1 95 ? -30.453 -4.220 32.739 1.00 70.00 95 ALA A CA 1
ATOM 741 C C . ALA A 1 95 ? -31.910 -4.637 32.478 1.00 70.00 95 ALA A C 1
ATOM 743 O O . ALA A 1 95 ? -32.323 -5.734 32.853 1.00 70.00 95 ALA A O 1
ATOM 744 N N . TYR A 1 96 ? -32.683 -3.771 31.822 1.00 71.88 96 TYR A N 1
ATOM 745 C CA . TYR A 1 96 ? -34.046 -4.071 31.383 1.00 71.88 96 TYR A CA 1
ATOM 746 C C . TYR A 1 96 ? -34.045 -4.348 29.881 1.00 71.88 96 TYR A C 1
ATOM 748 O O . TYR A 1 96 ? -33.645 -3.494 29.093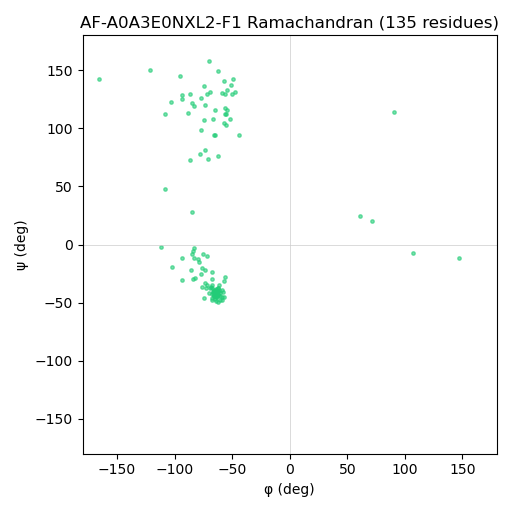 1.00 71.88 96 TYR A O 1
ATOM 756 N N . VAL A 1 97 ? -34.516 -5.529 29.484 1.00 71.56 97 VAL A N 1
ATOM 757 C CA . VAL A 1 97 ? -34.772 -5.854 28.077 1.00 71.56 97 VAL A CA 1
ATOM 758 C C . VAL A 1 97 ? -36.235 -5.545 27.790 1.00 71.56 97 VAL A C 1
ATOM 760 O O . VAL A 1 97 ? -37.125 -6.034 28.487 1.00 71.56 97 VAL A O 1
ATOM 763 N N . VAL A 1 98 ? -36.486 -4.715 26.779 1.00 78.62 98 VAL A N 1
ATOM 764 C CA . VAL A 1 98 ? -37.847 -4.459 26.304 1.00 78.62 98 VAL A CA 1
ATOM 765 C C . VAL A 1 98 ? -38.293 -5.693 25.531 1.00 78.62 98 VAL A C 1
ATOM 767 O O . VAL A 1 98 ? -37.794 -5.972 24.446 1.00 78.62 98 VAL A O 1
ATOM 770 N N . LEU A 1 99 ? -39.197 -6.459 26.131 1.00 75.38 99 LEU A N 1
ATOM 771 C CA . LEU A 1 99 ? -39.900 -7.535 25.451 1.00 75.38 99 LEU A CA 1
ATOM 772 C C . LEU A 1 99 ? -41.103 -6.913 24.750 1.00 75.38 99 LEU A C 1
ATOM 774 O O . LEU A 1 99 ? -41.947 -6.295 25.407 1.00 75.38 99 LEU A O 1
ATOM 778 N N . ASP A 1 100 ? -41.182 -7.081 23.433 1.00 79.50 100 ASP A N 1
ATOM 779 C CA . ASP A 1 100 ? -42.422 -6.808 22.722 1.00 79.50 100 ASP A CA 1
ATOM 780 C C . ASP A 1 100 ? -43.541 -7.670 23.331 1.00 79.50 100 ASP A C 1
ATOM 782 O O . ASP A 1 100 ? -43.296 -8.820 23.724 1.00 79.50 100 ASP A O 1
ATOM 786 N N . PRO A 1 101 ? -44.765 -7.126 23.474 1.00 75.94 101 PRO A N 1
ATOM 787 C CA . PRO A 1 101 ? -45.881 -7.893 24.004 1.00 75.94 101 PRO A CA 1
ATOM 788 C C . PRO A 1 101 ? -46.031 -9.164 23.164 1.00 75.94 101 PRO A C 1
ATOM 790 O O . PRO A 1 101 ? -45.995 -9.065 21.935 1.00 75.94 101 PRO A O 1
ATOM 793 N N . PRO A 1 102 ? -46.183 -10.348 23.791 1.00 62.31 102 PRO A N 1
ATOM 794 C CA . PRO A 1 102 ? -46.192 -11.604 23.063 1.00 62.31 102 PRO A CA 1
ATOM 795 C C . PRO A 1 102 ? -47.288 -11.551 22.001 1.00 62.31 102 PRO A C 1
ATOM 797 O O . PRO A 1 102 ? -48.483 -11.517 22.320 1.00 62.31 102 PRO A O 1
ATOM 800 N N . SER A 1 103 ? -46.875 -11.527 20.733 1.00 59.59 103 SER A N 1
ATOM 801 C CA . SER A 1 103 ? -47.752 -11.822 19.614 1.00 59.59 103 SER A CA 1
ATOM 802 C C . SER A 1 103 ? -48.350 -13.189 19.908 1.00 59.59 103 SER A C 1
ATOM 804 O O . SER A 1 103 ? -47.659 -14.187 20.117 1.00 59.59 103 SER A O 1
ATOM 806 N N . SER A 1 104 ? -49.662 -13.192 20.081 1.00 60.00 104 SER A N 1
ATOM 807 C CA . SER A 1 104 ? -50.408 -14.309 20.632 1.00 60.00 104 SER A CA 1
ATOM 808 C C . SER A 1 104 ? -50.319 -15.492 19.669 1.00 60.00 104 SER A C 1
ATOM 810 O O . SER A 1 104 ? -51.098 -15.565 18.724 1.00 60.00 104 SER A O 1
ATOM 812 N N . GLY A 1 105 ? -49.370 -16.406 19.880 1.00 61.50 105 GLY A N 1
ATOM 813 C CA . GLY A 1 105 ? -49.362 -17.683 19.168 1.00 61.50 105 GLY A CA 1
ATOM 814 C C . GLY A 1 105 ? -48.013 -18.306 18.838 1.00 61.50 105 GLY A C 1
ATOM 815 O O . GLY A 1 105 ? -48.021 -19.477 18.471 1.00 61.50 105 GLY A O 1
ATOM 816 N N . GLU A 1 106 ? -46.881 -17.614 18.975 1.00 61.31 106 GLU A N 1
ATOM 817 C CA . GLU A 1 106 ? -45.597 -18.260 18.676 1.00 61.31 106 GLU A CA 1
ATOM 818 C C . GLU A 1 106 ? -45.117 -19.067 19.898 1.00 61.31 106 GLU A C 1
ATOM 820 O O . GLU A 1 106 ? -44.932 -18.493 20.978 1.00 61.31 106 GLU A O 1
ATOM 825 N N . PRO A 1 107 ? -44.932 -20.397 19.790 1.00 63.53 107 PRO A N 1
ATOM 826 C CA . PRO A 1 107 ? -44.289 -21.165 20.844 1.00 63.53 107 PRO A CA 1
ATOM 827 C C . PRO A 1 107 ? -42.891 -20.590 21.067 1.00 63.53 107 PRO A C 1
ATOM 829 O O . PRO A 1 107 ? -42.143 -20.411 20.106 1.00 63.53 107 PRO A O 1
ATOM 832 N N . ALA A 1 108 ? -42.533 -20.317 22.324 1.00 67.19 108 ALA A N 1
ATOM 833 C CA . ALA A 1 108 ? -41.168 -19.943 22.675 1.00 67.19 108 ALA A CA 1
ATOM 834 C C . ALA A 1 108 ? -40.194 -20.937 22.013 1.00 67.19 108 ALA A C 1
ATOM 836 O O . ALA A 1 108 ? -40.437 -22.147 22.125 1.00 67.19 108 ALA A O 1
ATOM 837 N N . PRO A 1 109 ? -39.130 -20.471 21.327 1.00 66.69 109 PRO A N 1
ATOM 838 C CA . PRO A 1 109 ? -38.118 -21.352 20.770 1.00 66.69 109 PRO A CA 1
ATOM 839 C C . PRO A 1 109 ? -37.623 -22.275 21.880 1.00 66.69 109 PRO A C 1
ATOM 841 O O . PRO A 1 109 ? -36.981 -21.838 22.835 1.00 66.69 109 PRO A O 1
ATOM 844 N N . GLN A 1 110 ? -37.997 -23.551 21.804 1.00 61.44 110 GLN A N 1
ATOM 845 C CA . GLN A 1 110 ? -37.476 -24.545 22.723 1.00 61.44 110 GLN A CA 1
ATOM 846 C C . GLN A 1 110 ? -35.987 -24.631 22.416 1.00 61.44 110 GLN A C 1
ATOM 848 O O . GLN A 1 110 ? -35.606 -24.967 21.293 1.00 61.44 110 GLN A O 1
ATOM 853 N N . ALA A 1 111 ? -35.156 -24.257 23.387 1.00 65.38 111 ALA A N 1
ATOM 854 C CA . ALA A 1 111 ? -33.725 -24.461 23.299 1.00 65.38 111 ALA A CA 1
ATOM 855 C C . ALA A 1 111 ? -33.503 -25.962 23.092 1.00 65.38 111 ALA A C 1
ATOM 857 O O . ALA A 1 111 ? -33.705 -26.761 24.008 1.00 65.38 111 ALA A O 1
ATOM 858 N N . GLN A 1 112 ? -33.174 -26.347 21.860 1.00 67.88 112 GLN A N 1
ATOM 859 C CA . GLN A 1 112 ? -32.731 -27.701 21.567 1.00 67.88 112 GLN A CA 1
ATOM 860 C C . GLN A 1 112 ? -31.522 -27.951 22.472 1.00 67.88 112 GLN A C 1
ATOM 862 O O . GLN A 1 112 ? -30.643 -27.084 22.521 1.00 67.88 112 GLN A O 1
ATOM 867 N N . PRO A 1 113 ? -31.477 -29.061 23.228 1.00 66.75 113 PRO A N 1
ATOM 868 C CA . PRO A 1 113 ? -30.275 -29.442 23.944 1.00 66.75 113 PRO A CA 1
ATOM 869 C C . PRO A 1 113 ? -29.136 -29.530 22.930 1.00 66.75 113 PRO A C 1
ATOM 871 O O . PRO A 1 113 ? -29.072 -30.463 22.134 1.00 66.75 113 PRO A O 1
ATOM 874 N N . VAL A 1 114 ? -28.286 -28.507 22.907 1.00 66.69 114 VAL A N 1
ATOM 875 C CA . VAL A 1 114 ? -27.034 -28.542 22.164 1.00 66.69 114 VAL A CA 1
ATOM 876 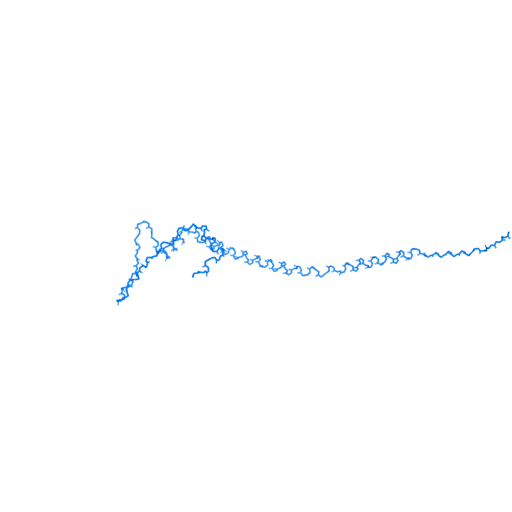C C . VAL A 1 114 ? -26.212 -29.593 22.888 1.00 66.69 114 VAL A C 1
ATOM 878 O O . VAL A 1 114 ? -25.825 -29.381 24.040 1.00 66.69 114 VAL A O 1
ATOM 881 N N . GLU A 1 115 ? -26.036 -30.761 22.265 1.00 74.00 115 GLU A N 1
ATOM 882 C CA . GLU A 1 115 ? -25.087 -31.746 22.770 1.00 74.00 115 GLU A CA 1
ATOM 883 C C . GLU A 1 115 ? -23.757 -31.023 22.997 1.00 74.00 115 GLU A C 1
ATOM 885 O O . GLU A 1 115 ? -23.323 -30.266 22.119 1.00 74.00 115 GLU A O 1
ATOM 890 N N . PRO A 1 116 ? -23.137 -31.174 24.181 1.00 70.62 116 PRO A N 1
ATOM 891 C CA . PRO A 1 116 ? -21.860 -30.542 24.436 1.00 70.62 116 PRO A CA 1
ATOM 892 C C . PRO A 1 116 ? -20.904 -31.014 23.349 1.00 70.62 116 PRO A C 1
ATOM 894 O O . PRO A 1 116 ? -20.648 -32.213 23.209 1.00 70.62 116 PRO A O 1
ATOM 897 N N . ALA A 1 117 ? -20.429 -30.059 22.547 1.00 71.62 117 ALA A N 1
ATOM 898 C CA . ALA A 1 117 ? -19.396 -30.329 21.571 1.00 71.62 117 ALA A CA 1
ATOM 899 C C . ALA A 1 117 ? -18.254 -31.051 22.301 1.00 71.62 117 ALA A C 1
ATOM 901 O O . ALA A 1 117 ? -17.940 -30.666 23.432 1.00 71.62 117 ALA A O 1
ATOM 902 N N . PRO A 1 118 ? -17.664 -32.100 21.701 1.00 77.44 118 PRO A N 1
ATOM 903 C CA . PRO A 1 118 ? -16.592 -32.851 22.339 1.00 77.44 118 PRO A CA 1
ATOM 904 C C . PRO A 1 118 ? -15.527 -31.888 22.869 1.00 77.44 118 PRO A C 1
ATOM 906 O O . PRO A 1 118 ? -15.252 -30.877 22.214 1.00 77.44 118 PRO A O 1
ATOM 909 N N . ASP A 1 119 ? -14.955 -32.200 24.037 1.00 78.06 119 ASP A N 1
ATOM 910 C CA . ASP A 1 119 ? -13.874 -31.442 24.680 1.00 78.06 119 ASP A CA 1
ATOM 911 C C . ASP A 1 119 ? -12.626 -31.453 23.782 1.00 78.06 119 ASP A C 1
ATOM 913 O O . ASP A 1 119 ? -11.670 -32.195 23.995 1.00 78.06 119 ASP A O 1
ATOM 917 N N . ARG A 1 120 ? -12.664 -30.650 22.721 1.00 83.25 120 ARG A N 1
ATOM 918 C CA . ARG A 1 120 ? -11.559 -30.438 21.798 1.00 83.25 120 ARG A CA 1
ATOM 919 C C . ARG A 1 120 ? -10.698 -29.330 22.352 1.00 83.25 120 ARG A C 1
ATOM 921 O O . ARG A 1 120 ? -11.189 -28.241 22.677 1.00 83.25 120 ARG A O 1
ATOM 928 N N . THR A 1 121 ? -9.403 -29.595 22.434 1.00 87.88 121 THR A N 1
ATOM 929 C CA . THR A 1 121 ? -8.449 -28.567 22.831 1.00 87.88 121 THR A CA 1
ATOM 930 C C . THR A 1 121 ? -8.464 -27.430 21.801 1.00 87.88 121 THR A C 1
ATOM 932 O O . THR A 1 121 ? -8.740 -27.632 20.619 1.00 87.88 121 THR A O 1
ATOM 935 N N . TRP A 1 122 ? -8.194 -26.194 22.230 1.00 87.19 122 TRP A N 1
ATOM 936 C CA . TRP A 1 122 ? -8.171 -25.030 21.327 1.00 87.19 122 TRP A CA 1
ATOM 937 C C . TRP A 1 122 ? -7.191 -25.212 20.153 1.00 87.19 122 TRP A C 1
ATOM 939 O O . TRP A 1 122 ? -7.420 -24.688 19.066 1.00 87.19 122 TRP A O 1
ATOM 949 N N . VAL A 1 123 ? -6.137 -26.003 20.367 1.00 90.31 123 VAL A N 1
ATOM 950 C CA . VAL A 1 123 ? -5.128 -26.353 19.363 1.00 90.31 123 VAL A CA 1
ATOM 951 C C . VAL A 1 123 ? -5.739 -27.172 18.228 1.00 90.31 123 VAL A C 1
ATOM 953 O O . VAL A 1 123 ? -5.471 -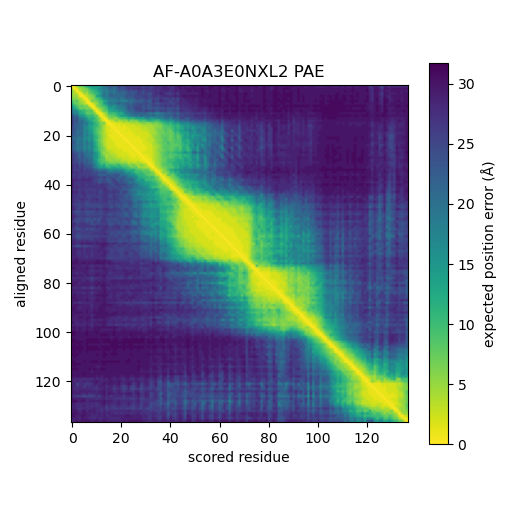26.882 17.068 1.00 90.31 123 VAL A O 1
ATOM 956 N N . GLU A 1 124 ? -6.600 -28.143 18.537 1.00 87.94 124 GLU A N 1
ATOM 957 C CA . GLU A 1 124 ? -7.277 -28.971 17.527 1.00 87.94 124 GLU A CA 1
ATOM 958 C C . GLU A 1 124 ? -8.202 -28.137 16.638 1.00 87.94 124 GLU A C 1
ATOM 960 O O . GLU A 1 124 ? -8.227 -28.328 15.428 1.00 87.94 124 GLU A O 1
ATOM 965 N N . LYS A 1 125 ? -8.909 -27.156 17.213 1.00 89.50 125 LYS A N 1
ATOM 966 C CA . LYS A 1 125 ? -9.795 -26.263 16.444 1.00 89.50 125 LYS A CA 1
ATOM 967 C C . LYS A 1 125 ? -9.020 -25.407 15.445 1.00 89.50 125 LYS A C 1
ATOM 969 O O . LYS A 1 125 ? -9.455 -25.227 14.314 1.00 89.50 125 LYS A O 1
ATOM 974 N N . ILE A 1 126 ? -7.870 -24.884 15.865 1.00 93.31 126 ILE A N 1
ATOM 975 C CA . ILE A 1 126 ? -6.995 -24.096 14.990 1.00 93.31 126 ILE A CA 1
ATOM 976 C C . ILE A 1 126 ? -6.361 -24.987 13.924 1.00 93.31 126 ILE A C 1
ATOM 978 O O . ILE A 1 126 ? -6.216 -24.572 12.777 1.00 93.31 126 ILE A O 1
ATOM 982 N N . TRP A 1 127 ? -5.999 -26.213 14.292 1.00 91.44 127 TRP A N 1
ATOM 983 C CA . TRP A 1 127 ? -5.416 -27.164 13.360 1.00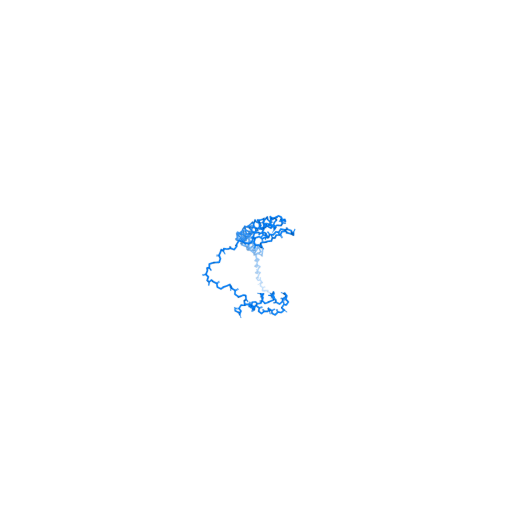 91.44 127 TRP A CA 1
ATOM 984 C C . TRP A 1 127 ? -6.392 -27.556 12.243 1.00 91.44 127 TRP A C 1
ATOM 986 O O . TRP A 1 127 ? -6.005 -27.540 11.075 1.00 91.44 127 TRP A O 1
ATOM 996 N N . ASP A 1 128 ? -7.657 -27.829 12.567 1.00 89.12 128 ASP A N 1
ATOM 997 C CA . ASP A 1 128 ? -8.702 -28.131 11.576 1.00 89.12 128 ASP A CA 1
ATOM 998 C C . ASP A 1 128 ? -8.963 -26.943 10.640 1.00 89.12 128 ASP A C 1
ATOM 1000 O O . ASP A 1 128 ? -9.042 -27.131 9.430 1.00 89.12 128 ASP A O 1
ATOM 1004 N N . PHE A 1 129 ? -9.000 -25.718 11.173 1.00 88.31 129 PHE A N 1
ATOM 1005 C CA . PHE A 1 129 ? -9.200 -24.501 10.377 1.00 88.31 129 PHE A CA 1
ATOM 1006 C C . PHE A 1 129 ? -8.062 -24.255 9.375 1.00 88.31 129 PHE A C 1
ATOM 1008 O O . PHE A 1 129 ? -8.292 -23.895 8.224 1.00 88.31 129 PHE A O 1
ATOM 1015 N N . ILE A 1 130 ? -6.811 -24.476 9.791 1.00 92.81 130 ILE A N 1
ATOM 1016 C CA . ILE A 1 130 ? -5.645 -24.331 8.905 1.00 92.81 130 ILE A CA 1
ATOM 1017 C C . ILE A 1 130 ? -5.588 -25.467 7.876 1.00 92.81 130 ILE A C 1
ATOM 1019 O O . ILE A 1 130 ? -5.148 -25.256 6.746 1.00 92.81 130 ILE A O 1
ATOM 1023 N N . SER A 1 131 ? -6.005 -26.674 8.261 1.00 90.56 131 SER A N 1
ATOM 1024 C CA . SER A 1 131 ? -5.996 -27.845 7.378 1.00 90.56 131 SER A CA 1
ATOM 1025 C C . SER A 1 131 ? -7.239 -27.966 6.488 1.00 90.56 131 SER A C 1
ATOM 1027 O O . SER A 1 131 ? -7.236 -28.796 5.579 1.00 90.56 131 SER A O 1
ATOM 1029 N N . GLY A 1 132 ? -8.260 -27.126 6.697 1.00 81.38 132 GLY A N 1
ATOM 1030 C CA . GLY A 1 132 ? -9.517 -27.132 5.944 1.00 81.38 132 GLY A CA 1
ATOM 1031 C C . GLY A 1 132 ? -10.421 -28.329 6.254 1.00 81.38 132 GLY A C 1
ATOM 1032 O O . GLY A 1 132 ? -11.274 -28.685 5.442 1.00 81.38 132 GLY A O 1
ATOM 1033 N N . ALA A 1 133 ? -10.223 -28.982 7.403 1.00 77.88 133 ALA A N 1
ATOM 1034 C CA . ALA A 1 133 ? -11.016 -30.136 7.831 1.00 77.88 133 ALA A CA 1
ATOM 1035 C C . ALA A 1 133 ? -12.455 -29.760 8.247 1.00 77.88 133 ALA A C 1
ATOM 1037 O O . ALA A 1 133 ? -13.300 -30.633 8.432 1.00 77.88 133 ALA A O 1
ATOM 1038 N N . ASP A 1 134 ? -12.741 -28.463 8.374 1.00 70.00 134 ASP A N 1
ATOM 1039 C CA . ASP A 1 134 ? -14.031 -27.877 8.737 1.00 70.00 134 ASP A CA 1
ATOM 1040 C C . ASP A 1 134 ? -15.000 -27.699 7.552 1.00 70.00 134 ASP A C 1
ATOM 1042 O O . ASP A 1 134 ? -16.159 -27.346 7.762 1.00 70.00 134 ASP A O 1
ATOM 1046 N N . GLN A 1 135 ? -14.571 -27.977 6.315 1.00 64.25 135 GLN A N 1
ATOM 1047 C CA . GLN A 1 135 ? -15.403 -27.797 5.118 1.00 64.25 135 GLN A CA 1
ATOM 1048 C C . GLN A 1 135 ? -16.366 -28.974 4.824 1.00 64.25 135 GLN A C 1
ATOM 1050 O O . GLN A 1 135 ? -17.172 -28.876 3.900 1.00 64.25 135 GLN A O 1
ATOM 1055 N N . GLU A 1 136 ? -16.337 -30.066 5.603 1.00 53.53 136 GLU A N 1
ATOM 1056 C CA . GLU A 1 136 ? -17.213 -31.244 5.414 1.00 53.53 136 GLU A CA 1
ATOM 1057 C C . GLU A 1 136 ? -18.315 -31.402 6.484 1.00 53.53 136 GLU A C 1
ATOM 1059 O O . GLU A 1 136 ? -18.516 -32.486 7.036 1.00 53.53 136 GLU A O 1
ATOM 1064 N N . SER A 1 137 ? -19.067 -30.345 6.808 1.00 42.59 137 SER A N 1
ATOM 1065 C CA . SER A 1 137 ? -20.300 -30.465 7.618 1.00 42.59 137 SER A CA 1
ATOM 1066 C C . SER A 1 137 ? -21.454 -29.641 7.068 1.00 42.59 137 SER A C 1
ATOM 1068 O O . SER A 1 137 ? -21.268 -28.423 6.863 1.00 42.59 137 SER A O 1
#

Radius of gyration: 44.42 Å; Cα contacts (8 Å, |Δi|>4): 17; chains: 1; bounding box: 133×38×97 Å

Secondary structure (DSSP, 8-state):
---PPP--------HHHHHHHHHHHHHHHHHHHHTSTTSTTTHHHHHHHHHHHHHHHHHHHHHHHHHHHHHHTSHHHHHHHHHHHH----TT--PPP-PPP--TTPPP------PPPP---HHHHHHHHHHTGGG--

Foldseek 3Di:
DDDDDDDPPPPPVVVVVVVVVVVVVVVVVVVVVVVPPPPPVVVVVVVVVVVVVVVVVVVVVVVVVVVVVVVCPDPVNVVVCCCPPVVDDDVPDDRDDDDDDPPPDDDDPDPDPPDPDPPDDPVVVVVCVVVVVVVPD

pLDDT: mean 74.65, std 12.55, range [42.59, 94.75]

Mean predicted aligned error: 21.39 Å

Sequence (137 aa):
MGHVPEVPMTLNRRPTVLLLVILFLVIGAAFLTQLIPYRQIIESNRQVEAAEAELAALEEENRLLEADVAALETPEEVERLAREKLGYARPGETAYVVLDPPSSGEPAPQAQPVEPAPDRTWVEKIWDFISGADQES

Solvent-accessible surface area (backbone atoms only — not comparable to full-atom values): 8866 Å² total; per-residue (Å²): 136,86,83,82,88,80,80,85,80,79,77,78,70,58,62,66,60,56,51,51,52,50,51,51,50,54,51,51,51,54,54,58,61,67,67,60,77,72,63,69,66,66,66,52,50,58,57,50,54,51,51,53,53,51,49,55,52,52,52,52,51,49,54,50,51,53,51,51,49,59,57,56,67,35,69,67,49,46,51,48,49,34,36,73,76,66,63,54,63,60,98,91,57,83,80,83,80,87,72,74,78,78,68,90,80,72,78,75,84,74,79,70,83,72,72,79,71,75,95,66,55,74,65,57,58,52,48,32,62,76,69,55,67,71,76,82,120